Protein AF-A0A645IH97-F1 (afdb_monomer_lite)

Sequence (125 aa):
MVSRFFRDHRNLGPRERATLAETTYAVLRKKLLFEQLARSGSGARERRLAILGFHGARDFVKSTLSDQEKQWLDACDSVKPEELMAHHRHNLPEWLVAPLKAQLDEPGFWALADSMAQPAREGRM

Radius of gyration: 16.55 Å; chains: 1; bounding box: 36×38×41 Å

Structure (mmCIF, N/CA/C/O backbone):
data_AF-A0A645IH97-F1
#
_entry.id   AF-A0A645IH97-F1
#
loop_
_atom_site.group_PDB
_atom_site.id
_atom_site.type_symbol
_atom_site.label_atom_id
_atom_site.label_alt_id
_atom_site.label_comp_id
_atom_site.label_asym_id
_atom_site.label_entity_id
_atom_site.label_seq_id
_atom_site.pdbx_PDB_ins_code
_atom_site.Cartn_x
_atom_site.Cartn_y
_atom_site.Cartn_z
_atom_site.occupancy
_atom_site.B_iso_or_equiv
_atom_site.auth_seq_id
_atom_site.auth_comp_id
_atom_site.auth_asym_id
_atom_site.auth_atom_id
_atom_site.pdbx_PDB_model_num
ATOM 1 N N . MET A 1 1 ? -8.520 -14.404 -9.418 1.00 62.41 1 MET A N 1
ATOM 2 C CA . MET A 1 1 ? -7.960 -13.428 -10.384 1.00 62.41 1 MET A CA 1
ATOM 3 C C . MET A 1 1 ? -6.479 -13.683 -10.651 1.00 62.41 1 MET A C 1
ATOM 5 O O . MET A 1 1 ? -6.167 -14.037 -11.778 1.00 62.41 1 MET A O 1
ATOM 9 N N . VAL A 1 2 ? -5.595 -13.656 -9.645 1.00 73.50 2 VAL A N 1
ATOM 10 C CA . VAL A 1 2 ? -4.150 -13.941 -9.821 1.00 73.50 2 VAL A CA 1
ATOM 11 C C . VAL A 1 2 ? -3.866 -15.384 -10.282 1.00 73.50 2 VAL A C 1
ATOM 13 O O . VAL A 1 2 ? -3.132 -15.599 -11.241 1.00 73.50 2 VAL A O 1
ATOM 16 N N . SER A 1 3 ? -4.540 -16.389 -9.708 1.00 76.19 3 SER A N 1
ATOM 17 C CA . SER A 1 3 ? -4.356 -17.797 -10.114 1.00 76.19 3 SER A CA 1
ATOM 18 C C . SER A 1 3 ? -4.820 -18.094 -11.545 1.00 76.19 3 SER A C 1
ATOM 20 O O . SER A 1 3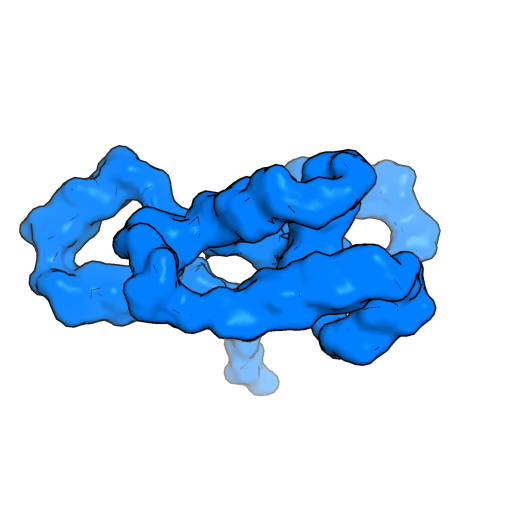 ? -4.348 -19.043 -12.162 1.00 76.19 3 SER A O 1
ATOM 22 N N . ARG A 1 4 ? -5.757 -17.304 -12.096 1.00 80.44 4 ARG A N 1
ATOM 23 C CA . ARG A 1 4 ? -6.139 -17.418 -13.515 1.00 80.44 4 ARG A CA 1
ATOM 24 C C . ARG A 1 4 ? -5.049 -16.816 -14.397 1.00 80.44 4 ARG A C 1
ATOM 26 O O . ARG A 1 4 ? -4.553 -17.518 -15.264 1.00 80.44 4 ARG A O 1
ATOM 33 N N . PHE A 1 5 ? -4.594 -15.605 -14.071 1.00 82.00 5 PHE A N 1
ATOM 34 C CA . PHE A 1 5 ? -3.500 -14.936 -14.775 1.00 82.00 5 PHE A CA 1
ATOM 35 C C . PHE A 1 5 ? -2.241 -15.815 -14.886 1.00 82.00 5 PHE A C 1
ATOM 37 O O . PHE A 1 5 ? -1.678 -15.951 -15.967 1.00 82.00 5 PHE A O 1
ATOM 44 N N . PHE A 1 6 ? -1.840 -16.499 -13.810 1.00 83.50 6 PHE A N 1
ATOM 45 C CA . PHE A 1 6 ? -0.688 -17.410 -13.840 1.00 83.50 6 PHE A CA 1
ATOM 46 C C . PHE A 1 6 ? -0.884 -18.677 -14.673 1.00 83.50 6 PHE A C 1
ATOM 48 O O . PHE A 1 6 ? 0.100 -19.209 -15.190 1.00 83.50 6 PHE A O 1
ATOM 55 N N . ARG A 1 7 ? -2.118 -19.178 -14.801 1.00 79.75 7 ARG A N 1
ATOM 56 C CA . ARG A 1 7 ? -2.411 -20.310 -15.695 1.00 79.75 7 ARG A CA 1
ATOM 57 C C . ARG A 1 7 ? -2.261 -19.909 -17.160 1.00 79.75 7 ARG A C 1
ATOM 59 O O . ARG A 1 7 ? -1.773 -20.720 -17.946 1.00 79.75 7 ARG A O 1
ATOM 66 N N . ASP A 1 8 ? -2.612 -18.665 -17.473 1.00 86.12 8 ASP A N 1
ATOM 67 C CA . ASP A 1 8 ? -2.509 -18.092 -18.815 1.00 86.12 8 ASP A CA 1
ATOM 68 C C . ASP A 1 8 ? -1.048 -17.710 -19.164 1.00 86.12 8 ASP A C 1
ATOM 70 O O . ASP A 1 8 ? -0.662 -17.753 -20.327 1.00 86.12 8 ASP A O 1
ATOM 74 N N . HIS A 1 9 ? -0.198 -17.434 -18.161 1.00 81.38 9 HIS A N 1
ATOM 75 C CA . HIS A 1 9 ? 1.215 -17.044 -18.322 1.00 81.38 9 HIS A CA 1
ATOM 76 C C . HIS A 1 9 ? 2.171 -18.115 -17.768 1.00 81.38 9 HIS A C 1
ATOM 78 O O . HIS A 1 9 ? 2.734 -18.002 -16.672 1.00 81.38 9 HIS A O 1
ATOM 84 N N . ARG A 1 10 ? 2.339 -19.214 -18.517 1.00 81.62 10 ARG A N 1
ATOM 85 C CA . ARG A 1 10 ? 3.141 -20.377 -18.080 1.00 81.62 10 ARG A CA 1
ATOM 86 C C . ARG A 1 10 ? 4.652 -20.131 -18.045 1.00 81.62 10 ARG A C 1
ATOM 88 O O . ARG A 1 10 ? 5.339 -20.855 -17.336 1.00 81.62 10 ARG A O 1
ATOM 95 N N . ASN A 1 11 ? 5.142 -19.118 -18.751 1.00 86.56 11 ASN A N 1
ATOM 96 C CA . ASN A 1 11 ? 6.553 -18.732 -18.828 1.00 86.56 11 ASN A CA 1
ATOM 97 C C . ASN A 1 11 ? 7.113 -18.080 -17.550 1.00 86.56 11 ASN A C 1
ATOM 99 O O . ASN A 1 11 ? 8.327 -17.975 -17.431 1.00 86.56 11 ASN A O 1
ATOM 103 N N . LEU A 1 12 ? 6.267 -17.671 -16.598 1.00 80.69 12 LEU A N 1
ATOM 104 C CA . LEU A 1 12 ? 6.729 -17.064 -15.346 1.00 80.69 12 LEU A CA 1
ATOM 105 C C . LEU A 1 12 ? 7.388 -18.102 -14.426 1.00 80.69 12 LEU A C 1
ATOM 107 O O . LEU A 1 12 ? 6.799 -19.138 -14.098 1.00 80.69 12 LEU A O 1
ATOM 111 N N . GLY A 1 13 ? 8.592 -17.818 -13.949 1.00 86.38 13 GLY A N 1
ATOM 112 C CA . GLY A 1 13 ? 9.266 -18.625 -12.941 1.00 86.38 13 GLY A CA 1
ATOM 113 C C . GLY A 1 13 ? 8.573 -18.544 -11.569 1.00 86.38 13 GLY A C 1
ATOM 114 O O . GLY A 1 13 ? 7.809 -17.611 -11.305 1.00 86.38 13 GLY A O 1
ATOM 115 N N . PRO A 1 14 ? 8.845 -19.485 -10.644 1.00 86.31 14 PRO A N 1
ATOM 116 C CA . PRO A 1 14 ? 8.266 -19.472 -9.295 1.00 86.31 14 PRO A CA 1
ATOM 117 C C . PRO A 1 14 ? 8.481 -18.152 -8.537 1.00 86.31 14 PRO A C 1
ATOM 119 O O . PRO A 1 14 ? 7.565 -17.662 -7.882 1.00 86.31 14 PRO A O 1
ATOM 122 N N . ARG A 1 15 ? 9.665 -17.538 -8.681 1.00 84.69 15 ARG A N 1
ATOM 123 C CA . ARG A 1 15 ? 10.003 -16.254 -8.044 1.00 84.69 15 ARG A CA 1
ATOM 124 C C . ARG A 1 15 ? 9.149 -15.098 -8.565 1.00 84.69 15 ARG A C 1
ATOM 126 O O . ARG A 1 15 ? 8.607 -14.340 -7.773 1.00 84.69 15 ARG A O 1
ATOM 133 N N . GLU A 1 16 ? 8.978 -14.995 -9.881 1.00 85.44 16 GLU A N 1
ATOM 134 C CA . GLU A 1 16 ? 8.175 -13.931 -10.500 1.00 85.44 16 GLU A CA 1
ATOM 135 C C . GLU A 1 16 ? 6.701 -14.045 -10.104 1.00 85.44 16 GLU A C 1
ATOM 137 O O . GLU A 1 16 ? 6.047 -13.042 -9.820 1.00 85.44 16 GLU A O 1
ATOM 142 N N . ARG A 1 17 ? 6.182 -15.278 -10.022 1.00 87.56 17 ARG A N 1
ATOM 143 C CA . ARG A 1 17 ? 4.818 -15.526 -9.539 1.00 87.56 17 ARG A CA 1
ATOM 144 C C . ARG A 1 17 ? 4.652 -15.095 -8.085 1.00 87.56 17 ARG A C 1
ATOM 146 O O . ARG A 1 17 ? 3.650 -14.457 -7.772 1.00 87.56 17 ARG A O 1
ATOM 153 N N . ALA A 1 18 ? 5.620 -15.398 -7.219 1.00 87.88 18 ALA A N 1
ATOM 154 C CA . ALA A 1 18 ? 5.594 -14.954 -5.827 1.00 87.88 18 ALA A CA 1
ATOM 155 C C . ALA A 1 18 ? 5.591 -13.419 -5.737 1.00 87.88 18 ALA A C 1
ATOM 157 O O . ALA A 1 18 ? 4.676 -12.846 -5.151 1.00 87.88 18 ALA A O 1
ATOM 158 N N . THR A 1 19 ? 6.525 -12.741 -6.414 1.00 88.81 19 THR A N 1
ATOM 159 C CA . THR A 1 19 ? 6.585 -11.270 -6.440 1.00 88.81 19 THR A CA 1
ATOM 160 C C . THR A 1 19 ? 5.290 -10.648 -6.956 1.00 88.81 19 THR A C 1
ATOM 162 O O . THR A 1 19 ? 4.796 -9.692 -6.357 1.00 88.81 19 THR A O 1
ATOM 165 N N . LEU A 1 20 ? 4.697 -11.176 -8.033 1.00 89.25 20 LEU A N 1
ATOM 166 C CA . LEU A 1 20 ? 3.451 -10.627 -8.572 1.00 89.25 20 LEU A CA 1
ATOM 167 C C . LEU A 1 20 ? 2.268 -10.843 -7.619 1.00 89.25 20 LEU A C 1
ATOM 169 O O . LEU A 1 20 ? 1.459 -9.930 -7.427 1.00 89.25 20 LEU A O 1
ATOM 173 N N . ALA A 1 21 ? 2.157 -12.034 -7.026 1.00 90.06 21 ALA A N 1
ATOM 174 C CA . ALA A 1 21 ? 1.100 -12.343 -6.070 1.00 90.06 21 ALA A CA 1
ATOM 175 C C . ALA A 1 21 ? 1.196 -11.432 -4.843 1.00 90.06 21 ALA A C 1
ATOM 177 O O . ALA A 1 21 ? 0.217 -10.769 -4.502 1.00 90.06 21 ALA A O 1
ATOM 178 N N . GLU A 1 22 ? 2.382 -11.328 -4.249 1.00 91.50 22 GLU A N 1
ATOM 179 C CA . GLU A 1 22 ? 2.616 -10.489 -3.078 1.00 91.50 22 GLU A CA 1
ATOM 180 C C . GLU A 1 22 ? 2.418 -9.004 -3.377 1.00 91.50 22 GLU A C 1
ATOM 182 O O . GLU A 1 22 ? 1.773 -8.306 -2.598 1.00 91.50 22 GLU A O 1
ATOM 187 N N . THR A 1 23 ? 2.867 -8.527 -4.542 1.00 93.00 23 THR A N 1
ATOM 188 C CA . THR A 1 23 ? 2.607 -7.149 -4.989 1.00 93.00 23 THR A CA 1
ATOM 189 C C . THR A 1 23 ? 1.106 -6.886 -5.084 1.00 93.00 23 THR A C 1
ATOM 191 O O . THR A 1 23 ? 0.599 -5.880 -4.589 1.00 93.00 23 THR A O 1
ATOM 194 N N . THR A 1 24 ? 0.360 -7.824 -5.674 1.00 92.56 24 THR A N 1
ATOM 195 C CA . THR A 1 24 ? -1.094 -7.697 -5.818 1.00 92.56 24 THR A CA 1
ATOM 196 C C . THR A 1 24 ? -1.782 -7.677 -4.454 1.00 92.56 24 THR A C 1
ATOM 198 O O . THR A 1 24 ? -2.628 -6.819 -4.200 1.00 92.56 24 THR A O 1
ATOM 201 N N . TYR A 1 25 ? -1.410 -8.584 -3.550 1.00 91.94 25 TYR A N 1
ATOM 202 C CA . TYR A 1 25 ? -1.978 -8.614 -2.205 1.00 91.94 25 TYR A CA 1
ATOM 203 C C . TYR A 1 25 ? -1.593 -7.386 -1.380 1.00 91.94 25 TYR A C 1
ATOM 205 O O . TYR A 1 25 ? -2.432 -6.893 -0.629 1.00 91.94 25 TYR A O 1
ATOM 213 N N . ALA A 1 26 ? -0.386 -6.841 -1.547 1.00 93.44 26 ALA A N 1
ATOM 214 C CA . ALA A 1 26 ? 0.009 -5.584 -0.922 1.00 93.44 26 ALA A CA 1
ATOM 215 C C . ALA A 1 26 ? -0.896 -4.427 -1.372 1.00 93.44 26 ALA A C 1
ATOM 217 O O . ALA A 1 26 ? -1.382 -3.675 -0.52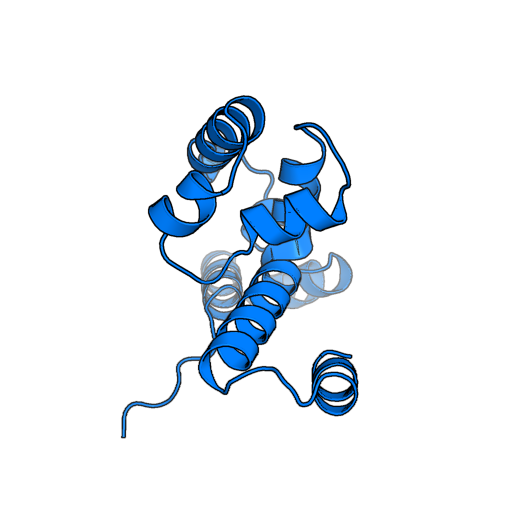5 1.00 93.44 26 ALA A O 1
ATOM 218 N N . VAL A 1 27 ? -1.196 -4.334 -2.675 1.00 94.25 27 VAL A N 1
ATOM 219 C CA . VAL A 1 27 ? -2.123 -3.323 -3.207 1.00 94.25 27 VAL A CA 1
ATOM 220 C C . VAL A 1 27 ? -3.526 -3.481 -2.633 1.00 94.25 27 VAL A C 1
ATOM 222 O O . VAL A 1 27 ? -4.137 -2.493 -2.236 1.00 94.25 27 VAL A O 1
ATOM 225 N N . LEU A 1 28 ? -4.037 -4.709 -2.554 1.00 92.31 28 LEU A N 1
ATOM 226 C CA . LEU A 1 28 ? -5.375 -4.960 -2.016 1.00 92.31 28 LEU A CA 1
ATOM 227 C C . LEU A 1 28 ? -5.463 -4.655 -0.516 1.00 92.31 28 LEU A C 1
ATOM 229 O O . LEU A 1 28 ? -6.432 -4.043 -0.072 1.00 92.31 28 LEU A O 1
ATOM 233 N N . ARG A 1 29 ? -4.444 -5.039 0.257 1.00 91.44 29 ARG A N 1
ATOM 234 C CA . ARG A 1 29 ? -4.398 -4.852 1.713 1.00 91.44 29 ARG A CA 1
ATOM 235 C C . ARG A 1 29 ? -4.289 -3.382 2.115 1.00 91.44 29 ARG A C 1
ATOM 237 O O . ARG A 1 29 ? -4.827 -2.989 3.141 1.00 91.44 29 ARG A O 1
ATOM 244 N N . LYS A 1 30 ? -3.618 -2.566 1.298 1.00 94.00 30 LYS A N 1
ATOM 245 C CA . LYS A 1 30 ? -3.433 -1.123 1.522 1.00 94.00 30 LYS A CA 1
ATOM 246 C C . LYS A 1 30 ? -4.203 -0.276 0.508 1.00 94.00 30 LYS A C 1
ATOM 248 O O . LYS A 1 30 ? -3.768 0.820 0.159 1.00 94.00 30 LYS A O 1
ATOM 253 N N . LYS A 1 31 ? -5.334 -0.787 0.003 1.00 93.88 31 LYS A N 1
ATOM 254 C CA . LYS A 1 31 ? -6.061 -0.186 -1.125 1.00 93.88 31 LYS A CA 1
ATOM 255 C C . LYS A 1 31 ? -6.390 1.285 -0.892 1.00 93.88 31 LYS A C 1
ATOM 257 O O . LYS A 1 31 ? -6.114 2.093 -1.770 1.00 93.88 31 LYS A O 1
ATOM 262 N N . LEU A 1 32 ? -6.959 1.636 0.264 1.00 94.62 32 LEU A N 1
ATOM 263 C CA . LEU A 1 32 ? -7.372 3.016 0.545 1.00 94.62 32 LEU A CA 1
ATOM 264 C C . LEU A 1 32 ? -6.166 3.961 0.557 1.00 94.62 32 LEU A C 1
ATOM 266 O O . LEU A 1 32 ? -6.190 5.001 -0.098 1.00 94.62 32 LEU A O 1
ATOM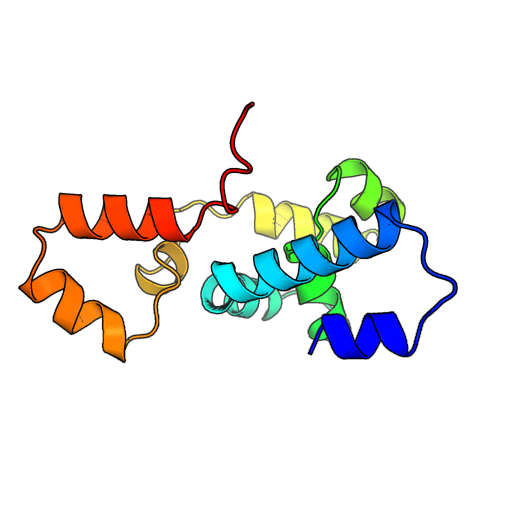 270 N N . LEU A 1 33 ? -5.092 3.570 1.244 1.00 95.50 33 LEU A N 1
ATOM 271 C CA . LEU A 1 33 ? -3.847 4.331 1.282 1.00 95.50 33 LEU A CA 1
ATOM 272 C C . LEU A 1 33 ? -3.229 4.492 -0.110 1.00 95.50 33 LEU A C 1
ATOM 274 O O . LEU A 1 33 ? -2.914 5.602 -0.528 1.00 95.50 33 LEU A O 1
ATOM 278 N N . PHE A 1 34 ? -3.060 3.397 -0.849 1.00 96.62 34 PHE A N 1
ATOM 279 C CA . PHE A 1 34 ? -2.404 3.439 -2.154 1.00 96.62 34 PHE A CA 1
ATOM 280 C C . PHE A 1 34 ? -3.236 4.169 -3.200 1.00 96.62 34 PHE A C 1
ATOM 282 O O . PHE A 1 34 ? -2.669 4.854 -4.044 1.00 96.62 34 PHE A O 1
ATOM 289 N N . GLU A 1 35 ? -4.565 4.081 -3.142 1.00 95.62 35 GLU A N 1
ATOM 290 C CA . GLU A 1 35 ? -5.433 4.891 -3.994 1.00 95.62 35 GLU A CA 1
ATOM 291 C C . GLU A 1 35 ? -5.254 6.380 -3.720 1.00 95.62 35 GLU A C 1
ATOM 293 O O . GLU A 1 35 ? -5.201 7.150 -4.676 1.00 95.62 35 GLU A O 1
ATOM 298 N N . GLN A 1 36 ? -5.116 6.779 -2.452 1.00 95.50 36 GLN A N 1
ATOM 299 C CA . GLN A 1 36 ? -4.861 8.166 -2.081 1.00 95.50 36 GLN A CA 1
ATOM 300 C C . GLN A 1 36 ? -3.497 8.654 -2.579 1.00 95.50 36 GLN A C 1
ATOM 302 O O . GLN A 1 36 ? -3.423 9.705 -3.215 1.00 95.50 36 GLN A O 1
ATOM 307 N N . LEU A 1 37 ? -2.431 7.880 -2.359 1.00 96.38 37 LEU A N 1
ATOM 308 C CA . LEU A 1 37 ? -1.083 8.220 -2.828 1.00 96.38 37 LEU A CA 1
ATOM 309 C C . LEU A 1 37 ? -1.002 8.254 -4.364 1.00 96.38 37 LEU A C 1
ATOM 311 O O . LEU A 1 37 ? -0.383 9.144 -4.939 1.00 96.38 37 LEU A O 1
ATOM 315 N N . ALA A 1 38 ? -1.693 7.340 -5.051 1.00 96.81 38 ALA A N 1
ATOM 316 C CA . ALA A 1 38 ? -1.739 7.278 -6.512 1.00 96.81 38 ALA A CA 1
ATOM 317 C C . ALA A 1 38 ? -2.632 8.352 -7.166 1.00 96.81 38 ALA A C 1
ATOM 319 O O . ALA A 1 38 ? -2.723 8.380 -8.402 1.00 96.81 38 ALA A O 1
ATOM 320 N N . ARG A 1 39 ? -3.296 9.226 -6.390 1.00 95.00 39 ARG A N 1
ATOM 321 C CA . ARG A 1 39 ? -3.952 10.428 -6.940 1.00 95.00 39 ARG A CA 1
ATOM 322 C C . ARG A 1 39 ? -2.933 11.437 -7.460 1.00 95.00 39 ARG A C 1
ATOM 324 O O . ARG A 1 39 ? -3.251 12.174 -8.388 1.00 95.00 39 ARG A O 1
ATOM 331 N N . SER A 1 40 ? -1.740 11.465 -6.869 1.00 93.69 40 SER A N 1
ATOM 332 C CA . SER A 1 40 ? -0.603 12.233 -7.371 1.00 93.69 40 SER A CA 1
ATOM 333 C C . SER A 1 40 ? 0.268 11.375 -8.296 1.00 93.69 40 SER A C 1
ATOM 335 O O . SER A 1 40 ? 0.006 10.187 -8.509 1.00 93.69 40 SER A O 1
ATOM 337 N N . GLY A 1 41 ? 1.306 11.988 -8.861 1.00 92.31 41 GLY A N 1
ATOM 338 C CA . GLY A 1 41 ? 2.191 11.341 -9.824 1.00 92.31 41 GLY A CA 1
ATOM 339 C C . GLY A 1 41 ? 1.602 11.286 -11.236 1.00 92.31 41 GLY A C 1
ATOM 340 O O . GLY A 1 41 ? 0.451 11.645 -11.483 1.00 92.31 41 GLY A O 1
ATOM 341 N N . SER A 1 42 ? 2.420 10.850 -12.188 1.00 89.81 42 SER A N 1
ATOM 342 C CA . SER A 1 42 ? 2.084 10.795 -13.614 1.00 89.81 42 SER A CA 1
ATOM 343 C C . SER A 1 42 ? 1.855 9.352 -14.091 1.00 89.81 42 SER A C 1
ATOM 345 O O . SER A 1 42 ? 2.063 8.387 -13.350 1.00 89.81 42 SER A O 1
ATOM 347 N N . GLY A 1 43 ? 1.345 9.190 -15.316 1.00 92.12 43 GLY A N 1
ATOM 348 C CA . GLY A 1 43 ? 1.141 7.884 -15.956 1.00 92.12 43 GLY A CA 1
ATOM 349 C C . GLY A 1 43 ? -0.182 7.181 -15.623 1.00 92.12 43 GLY A C 1
ATOM 350 O O . GLY A 1 43 ? -1.131 7.787 -15.119 1.00 92.12 43 GLY A O 1
ATOM 351 N N . ALA A 1 44 ? -0.255 5.885 -15.932 1.00 96.00 44 ALA A N 1
ATOM 352 C CA . ALA A 1 44 ? -1.427 5.057 -15.652 1.00 96.00 44 ALA A CA 1
ATOM 353 C C . ALA A 1 44 ? -1.557 4.755 -14.150 1.00 96.00 44 ALA A C 1
ATOM 355 O O . ALA A 1 44 ? -0.565 4.512 -13.457 1.00 96.00 44 ALA A O 1
ATOM 356 N N . ARG A 1 45 ? -2.794 4.723 -13.648 1.00 95.44 45 ARG A N 1
ATOM 357 C CA . ARG A 1 45 ? -3.087 4.462 -12.232 1.00 95.44 45 ARG A CA 1
ATOM 358 C C . ARG A 1 45 ? -2.571 3.093 -11.791 1.00 95.44 45 ARG A C 1
ATOM 360 O O . ARG A 1 45 ? -2.003 2.965 -10.712 1.00 95.44 45 ARG A O 1
ATOM 367 N N . GLU A 1 46 ? -2.734 2.084 -12.633 1.00 94.75 46 GLU A N 1
ATOM 368 C CA . GLU A 1 46 ? -2.332 0.699 -12.388 1.00 94.75 46 GLU A CA 1
ATOM 369 C C . GLU A 1 46 ? -0.817 0.599 -12.202 1.00 94.75 46 GLU A C 1
ATOM 371 O O . GLU A 1 46 ? -0.349 -0.115 -11.318 1.00 94.75 46 GLU A O 1
ATOM 376 N N . ARG A 1 47 ? -0.050 1.377 -12.978 1.00 95.62 47 ARG A N 1
ATOM 377 C CA . ARG A 1 47 ? 1.406 1.462 -12.840 1.00 95.62 47 ARG A CA 1
ATOM 378 C C . ARG A 1 47 ? 1.796 2.072 -11.498 1.00 95.62 47 ARG A C 1
ATOM 380 O O . ARG A 1 47 ? 2.634 1.505 -10.807 1.00 95.62 47 ARG A O 1
ATOM 387 N N . ARG A 1 48 ? 1.157 3.171 -11.088 1.00 97.50 48 ARG A N 1
ATOM 388 C CA . ARG A 1 48 ? 1.407 3.783 -9.772 1.00 97.50 48 ARG A CA 1
ATOM 389 C C . ARG A 1 48 ? 1.094 2.825 -8.625 1.00 97.50 48 ARG A C 1
ATOM 391 O O . ARG A 1 48 ? 1.904 2.682 -7.715 1.00 97.50 48 ARG A O 1
ATOM 398 N N . LEU A 1 49 ? -0.028 2.109 -8.696 1.00 97.31 49 LEU A N 1
ATOM 399 C CA . LEU A 1 49 ? -0.373 1.085 -7.706 1.00 97.31 49 LEU A CA 1
ATOM 400 C C . LEU A 1 49 ? 0.654 -0.057 -7.680 1.00 97.31 49 LEU A C 1
ATOM 402 O O . LEU A 1 49 ? 1.052 -0.484 -6.599 1.00 97.31 49 LEU A O 1
ATOM 406 N N . ALA A 1 50 ? 1.123 -0.513 -8.845 1.00 95.69 50 ALA A N 1
ATOM 407 C CA . ALA A 1 50 ? 2.155 -1.544 -8.934 1.00 95.69 50 ALA A CA 1
ATOM 408 C C . ALA A 1 50 ? 3.493 -1.087 -8.331 1.00 95.69 50 ALA A C 1
ATOM 410 O O . ALA A 1 50 ? 4.138 -1.870 -7.644 1.00 95.69 50 ALA A O 1
ATOM 411 N N . ILE A 1 51 ? 3.885 0.176 -8.535 1.00 96.62 51 ILE A N 1
ATOM 412 C CA . ILE A 1 51 ? 5.096 0.760 -7.941 1.00 96.62 51 ILE A CA 1
ATOM 413 C C . ILE A 1 51 ? 4.964 0.852 -6.413 1.00 96.62 51 ILE A C 1
ATOM 415 O O . ILE A 1 51 ? 5.875 0.449 -5.689 1.00 96.62 51 ILE A O 1
ATOM 419 N N . LEU A 1 52 ? 3.826 1.344 -5.912 1.00 96.81 52 LEU A N 1
ATOM 420 C CA . LEU A 1 52 ? 3.571 1.482 -4.473 1.00 96.81 52 LEU A CA 1
ATOM 421 C C . LEU A 1 52 ? 3.550 0.129 -3.757 1.00 96.81 52 LEU A C 1
ATOM 423 O O . LEU A 1 52 ? 4.119 -0.002 -2.675 1.00 96.81 52 LEU A O 1
ATOM 427 N N . GLY A 1 53 ? 2.907 -0.871 -4.361 1.00 95.31 53 GLY A N 1
ATOM 428 C CA . GLY A 1 53 ? 2.754 -2.202 -3.780 1.00 95.31 53 GLY A CA 1
ATOM 429 C C . GLY A 1 53 ? 3.879 -3.183 -4.085 1.00 95.31 53 GLY A C 1
ATOM 430 O O . GLY A 1 53 ? 3.773 -4.325 -3.648 1.00 95.31 53 GLY A O 1
ATOM 431 N N . PHE A 1 54 ? 4.910 -2.792 -4.842 1.00 95.62 54 PHE A N 1
ATOM 432 C CA . PHE A 1 54 ? 5.928 -3.719 -5.336 1.00 95.62 54 PHE A CA 1
ATOM 433 C C . PHE A 1 54 ? 6.585 -4.522 -4.205 1.00 95.62 54 PHE A C 1
ATOM 435 O O . PHE A 1 54 ? 7.210 -3.964 -3.303 1.00 95.62 54 PHE A O 1
ATOM 442 N N . HIS A 1 55 ? 6.469 -5.848 -4.281 1.00 91.31 55 HIS A N 1
ATOM 443 C CA . HIS A 1 55 ? 7.048 -6.771 -3.312 1.00 91.31 55 HIS A CA 1
ATOM 444 C C . HIS A 1 55 ? 8.484 -7.149 -3.700 1.00 91.31 55 HIS A C 1
ATOM 446 O O . HIS A 1 55 ? 8.753 -8.206 -4.274 1.00 91.31 55 HIS A O 1
ATOM 452 N N . GLY A 1 56 ? 9.414 -6.251 -3.390 1.00 88.81 56 GLY A N 1
ATOM 453 C CA . GLY A 1 56 ? 10.845 -6.445 -3.588 1.00 88.81 56 GLY A CA 1
ATOM 454 C C . GLY A 1 56 ? 11.650 -5.286 -3.009 1.00 88.81 56 GLY A C 1
ATOM 455 O O . GLY A 1 56 ? 11.095 -4.372 -2.399 1.00 88.81 56 GLY A O 1
ATOM 456 N N . ALA A 1 57 ? 12.970 -5.319 -3.194 1.00 90.62 57 ALA A N 1
ATOM 457 C CA . ALA A 1 57 ? 13.840 -4.251 -2.710 1.00 90.62 57 ALA A CA 1
ATOM 458 C C . ALA A 1 57 ? 13.454 -2.898 -3.333 1.00 90.62 57 ALA A C 1
ATOM 460 O O . ALA A 1 57 ? 13.234 -2.797 -4.544 1.00 90.62 57 ALA A O 1
ATOM 461 N N . ARG A 1 58 ? 13.407 -1.844 -2.508 1.00 91.12 58 ARG A N 1
ATOM 462 C CA . ARG A 1 58 ? 13.035 -0.493 -2.958 1.00 91.12 58 ARG A CA 1
ATOM 463 C C . ARG A 1 58 ? 13.994 0.033 -4.030 1.00 91.12 58 ARG A C 1
ATOM 465 O O . ARG A 1 58 ? 13.552 0.624 -5.011 1.00 91.12 58 ARG A O 1
ATOM 472 N N . ASP A 1 59 ? 15.282 -0.263 -3.898 1.00 93.12 59 ASP A N 1
ATOM 473 C CA . ASP A 1 59 ? 16.300 0.134 -4.877 1.00 93.12 59 ASP A CA 1
ATOM 474 C C . ASP A 1 59 ? 16.121 -0.574 -6.222 1.00 93.12 59 ASP A C 1
ATOM 476 O O . ASP A 1 59 ? 16.322 0.027 -7.279 1.00 93.12 59 ASP A O 1
ATOM 480 N N . PHE A 1 60 ? 15.663 -1.831 -6.198 1.00 93.00 60 PHE A N 1
ATOM 481 C CA . PHE A 1 60 ? 15.378 -2.581 -7.417 1.00 93.00 60 PHE A CA 1
ATOM 482 C C . PHE A 1 60 ? 14.266 -1.911 -8.221 1.00 93.00 60 PHE A C 1
ATOM 484 O O . PHE A 1 60 ? 14.470 -1.630 -9.401 1.00 93.00 60 PHE A O 1
ATOM 491 N N . VAL A 1 61 ? 13.125 -1.587 -7.596 1.00 93.38 61 VAL A N 1
ATOM 492 C CA . VAL A 1 61 ? 12.051 -0.896 -8.325 1.00 93.38 61 VAL A CA 1
ATOM 493 C C . VAL A 1 61 ? 12.544 0.455 -8.836 1.00 93.38 61 VAL A C 1
ATOM 495 O O . VAL A 1 61 ? 12.411 0.709 -10.031 1.00 93.38 61 VAL A O 1
ATOM 498 N N . LYS A 1 62 ? 13.227 1.256 -8.002 1.00 95.19 62 LYS A N 1
ATOM 499 C CA . LYS A 1 62 ? 13.766 2.573 -8.383 1.00 95.19 62 LYS A CA 1
ATOM 500 C C . LYS A 1 62 ? 14.699 2.521 -9.593 1.00 95.19 62 LYS A C 1
ATOM 502 O O . LYS A 1 62 ? 14.643 3.432 -10.413 1.00 95.19 62 LYS A O 1
ATOM 507 N N . SER A 1 63 ? 15.502 1.466 -9.750 1.00 95.75 63 SER A N 1
ATOM 508 C CA . SER A 1 63 ? 16.390 1.297 -10.914 1.00 95.75 63 SER A CA 1
ATOM 509 C C . SER A 1 63 ? 15.651 1.237 -12.261 1.00 95.75 63 SER A C 1
ATOM 511 O O . SER A 1 63 ? 16.233 1.550 -13.295 1.00 95.75 63 SER A O 1
ATOM 513 N N . THR A 1 64 ? 14.359 0.892 -12.245 1.00 93.81 64 THR A N 1
ATOM 514 C CA . THR A 1 64 ? 13.499 0.771 -13.437 1.00 93.81 64 THR A CA 1
ATOM 515 C C . THR A 1 64 ? 12.569 1.972 -13.646 1.00 93.81 64 THR A C 1
ATOM 517 O O . THR A 1 64 ? 11.806 2.009 -14.614 1.00 93.81 64 THR A O 1
ATOM 520 N N . LEU A 1 65 ? 12.596 2.941 -12.725 1.00 96.25 65 LEU A N 1
ATOM 521 C CA . LEU A 1 65 ? 11.732 4.117 -12.746 1.00 96.25 65 LEU A CA 1
ATOM 522 C C . LEU A 1 65 ? 12.399 5.290 -13.461 1.00 96.25 65 LEU A C 1
ATOM 524 O O . LEU A 1 65 ? 13.616 5.480 -13.400 1.00 96.25 65 LEU A O 1
ATOM 528 N N . SER A 1 66 ? 11.570 6.131 -14.072 1.00 96.56 66 SER A N 1
ATOM 529 C CA . SER A 1 66 ? 11.980 7.479 -14.468 1.00 96.56 66 SER A CA 1
ATOM 530 C C . SER A 1 66 ? 12.292 8.343 -13.239 1.00 96.56 66 SER A C 1
ATOM 532 O O . SER A 1 66 ? 11.831 8.064 -12.131 1.00 96.56 66 SER A O 1
ATOM 534 N N . ASP A 1 67 ? 13.039 9.432 -13.418 1.00 96.62 67 ASP A N 1
ATOM 535 C CA . ASP A 1 67 ? 13.392 10.313 -12.296 1.00 96.62 67 ASP A CA 1
ATOM 536 C C . ASP A 1 67 ? 12.167 10.978 -11.658 1.00 96.62 67 ASP A C 1
ATOM 538 O O . ASP A 1 67 ? 12.110 11.126 -10.438 1.00 96.62 67 ASP A O 1
ATOM 542 N N . GLN A 1 68 ? 11.145 11.287 -12.461 1.00 96.38 68 GLN A N 1
ATOM 543 C CA . GLN A 1 68 ? 9.865 11.790 -11.962 1.00 96.38 68 GLN A CA 1
ATOM 544 C C . GLN A 1 68 ? 9.164 10.766 -11.056 1.00 96.38 68 GLN A C 1
ATOM 546 O O . GLN A 1 68 ? 8.646 11.123 -9.999 1.00 96.38 68 GLN A O 1
ATOM 551 N N . GLU A 1 69 ? 9.157 9.490 -11.442 1.00 97.31 69 GLU A N 1
ATOM 552 C CA . GLU A 1 69 ? 8.554 8.423 -10.638 1.00 97.31 69 GLU A CA 1
ATOM 553 C C . GLU A 1 69 ? 9.344 8.145 -9.359 1.00 97.31 69 GLU A C 1
ATOM 555 O O . GLU A 1 69 ? 8.728 7.883 -8.329 1.00 97.31 69 GLU A O 1
ATOM 560 N N . LYS A 1 70 ? 10.682 8.235 -9.392 1.00 97.44 70 LYS A N 1
ATOM 561 C CA . LYS A 1 70 ? 11.520 8.110 -8.186 1.00 97.44 70 LYS A CA 1
ATOM 562 C C . LYS A 1 70 ? 11.192 9.208 -7.178 1.00 97.44 70 LYS A C 1
ATOM 564 O O . LYS A 1 70 ? 10.898 8.895 -6.032 1.00 97.44 70 LYS A O 1
ATOM 569 N N . GLN A 1 71 ? 11.170 10.466 -7.624 1.00 97.25 71 GLN A N 1
ATOM 570 C CA . GLN A 1 71 ? 10.840 11.614 -6.770 1.00 97.25 71 GLN A CA 1
ATOM 571 C C . GLN A 1 71 ? 9.434 11.493 -6.177 1.00 97.25 71 GLN A C 1
ATOM 573 O O . GLN A 1 71 ? 9.226 11.755 -4.995 1.00 97.25 71 GLN A O 1
ATOM 578 N N . TRP A 1 72 ? 8.463 11.059 -6.984 1.00 97.81 72 TRP A N 1
ATOM 579 C CA . TRP A 1 72 ? 7.108 10.799 -6.507 1.00 97.81 72 TRP A CA 1
ATOM 580 C C . TRP A 1 72 ? 7.059 9.664 -5.476 1.00 97.81 72 TRP A C 1
ATOM 582 O O . TRP A 1 72 ? 6.365 9.788 -4.466 1.00 97.81 72 TRP A O 1
ATOM 592 N N . LEU A 1 73 ? 7.800 8.576 -5.700 1.00 97.50 73 LEU A N 1
ATOM 593 C CA . LEU A 1 73 ? 7.864 7.455 -4.766 1.00 97.50 73 LEU A CA 1
ATOM 594 C C . LEU A 1 73 ? 8.504 7.862 -3.435 1.00 97.50 73 LEU A C 1
ATOM 596 O O . LEU A 1 73 ? 7.982 7.503 -2.384 1.00 97.50 73 LEU A O 1
ATOM 600 N N . ASP A 1 74 ? 9.572 8.658 -3.483 1.00 97.12 74 ASP A N 1
ATOM 601 C CA . ASP A 1 74 ? 10.229 9.218 -2.299 1.00 97.12 74 ASP A CA 1
ATOM 602 C C . ASP A 1 74 ? 9.291 10.143 -1.518 1.00 97.12 74 ASP A C 1
ATOM 604 O O . ASP A 1 74 ? 9.206 10.055 -0.294 1.00 97.12 74 ASP A O 1
ATOM 608 N N . ALA A 1 75 ? 8.516 10.977 -2.218 1.00 96.81 75 ALA A N 1
ATOM 609 C CA . ALA A 1 75 ? 7.492 11.801 -1.587 1.00 96.81 75 ALA A CA 1
ATOM 610 C C . ALA A 1 75 ? 6.419 10.939 -0.901 1.00 96.81 75 ALA A C 1
ATOM 612 O O . ALA A 1 75 ? 6.043 11.225 0.234 1.00 96.81 75 ALA A O 1
ATOM 613 N N . CYS A 1 76 ? 5.968 9.856 -1.542 1.00 96.38 76 CYS A N 1
ATOM 614 C CA . CYS A 1 76 ? 5.021 8.916 -0.939 1.00 96.38 76 CYS A CA 1
ATOM 615 C C . CYS A 1 76 ? 5.596 8.225 0.308 1.00 96.38 76 CYS A C 1
ATOM 617 O O . CYS A 1 76 ? 4.876 8.069 1.290 1.00 96.38 76 CYS A O 1
ATOM 619 N N . ASP A 1 77 ? 6.875 7.842 0.282 1.00 94.69 77 ASP A N 1
ATOM 620 C CA . ASP A 1 77 ? 7.566 7.217 1.419 1.00 94.69 77 ASP A CA 1
ATOM 621 C C . ASP A 1 77 ? 7.790 8.177 2.590 1.00 94.69 77 ASP A C 1
ATOM 623 O O . ASP A 1 77 ? 7.919 7.736 3.731 1.00 94.69 77 ASP A O 1
ATOM 627 N N . SER A 1 78 ? 7.812 9.484 2.325 1.00 95.44 78 SER A N 1
ATOM 628 C CA . SER A 1 78 ? 7.963 10.510 3.360 1.00 95.44 78 SER A CA 1
ATOM 629 C C . SER A 1 78 ? 6.669 10.849 4.110 1.00 95.44 78 SER A C 1
ATOM 631 O O . SER A 1 78 ? 6.736 11.522 5.139 1.00 95.44 78 SER A O 1
ATOM 633 N N . VAL A 1 79 ? 5.507 10.386 3.625 1.00 94.69 79 VAL A N 1
ATOM 634 C CA . VAL A 1 79 ? 4.206 10.651 4.259 1.00 94.69 79 VAL A CA 1
ATOM 635 C C . VAL A 1 79 ? 4.144 9.974 5.620 1.00 94.69 79 VAL A C 1
ATOM 637 O O . VAL A 1 79 ? 4.289 8.753 5.733 1.00 94.69 79 VAL A O 1
ATOM 640 N N . LYS A 1 80 ? 3.874 10.760 6.663 1.00 92.31 80 LYS A N 1
ATOM 641 C CA . LYS A 1 80 ? 3.836 10.233 8.027 1.00 92.31 80 LYS A CA 1
ATOM 642 C C . LYS A 1 80 ? 2.451 9.689 8.388 1.00 92.31 80 LYS A C 1
ATOM 644 O O . LYS A 1 80 ? 1.443 10.257 7.963 1.00 92.31 80 LYS A O 1
ATOM 649 N N . PRO A 1 81 ? 2.347 8.626 9.208 1.00 88.06 81 PRO A N 1
ATOM 650 C CA . PRO A 1 81 ? 1.053 8.082 9.622 1.00 88.06 81 PRO A CA 1
ATOM 651 C C . PRO A 1 81 ? 0.111 9.109 10.269 1.00 88.06 81 PRO A C 1
ATOM 653 O O . PRO A 1 81 ? -1.098 9.040 10.067 1.00 88.06 81 PRO A O 1
ATOM 656 N N . GLU A 1 82 ? 0.639 10.074 11.018 1.00 91.00 82 GLU A N 1
ATOM 657 C CA . GLU A 1 82 ? -0.125 11.151 11.657 1.00 91.00 82 GLU A CA 1
ATOM 658 C C . GLU A 1 82 ? -0.759 12.144 10.669 1.00 91.00 82 GLU A C 1
ATOM 660 O O . GLU A 1 82 ? -1.779 12.753 10.985 1.00 91.00 82 GLU A O 1
ATOM 665 N N . GLU A 1 83 ? -0.213 12.264 9.458 1.00 91.38 83 GLU A N 1
ATOM 666 C CA . GLU A 1 83 ? -0.765 13.096 8.379 1.00 91.38 83 GLU A CA 1
ATOM 667 C C . GLU A 1 83 ? -1.934 12.391 7.669 1.00 91.38 83 GLU A C 1
ATOM 669 O O . GLU A 1 83 ? -2.705 13.005 6.926 1.00 91.38 83 GLU A O 1
ATOM 674 N N . LEU A 1 84 ? -2.095 11.084 7.904 1.00 92.56 84 LEU A N 1
ATOM 675 C CA . LEU A 1 84 ? -3.126 10.266 7.288 1.00 92.56 84 LEU A CA 1
ATOM 676 C C . LEU A 1 84 ? -4.425 10.279 8.103 1.00 92.56 84 LEU A C 1
ATOM 678 O O . LEU A 1 84 ? -4.477 9.983 9.303 1.00 92.56 84 LEU A O 1
ATOM 682 N N . MET A 1 85 ? -5.535 10.495 7.394 1.00 93.31 85 MET A N 1
ATOM 683 C CA . MET A 1 85 ? -6.874 10.231 7.926 1.00 93.31 85 MET A CA 1
ATOM 684 C C . MET A 1 85 ? -6.987 8.779 8.412 1.00 93.31 85 MET A C 1
ATOM 686 O O . MET A 1 85 ? -6.366 7.875 7.851 1.00 93.31 85 MET A O 1
ATOM 690 N N . ALA A 1 86 ? -7.814 8.541 9.436 1.00 91.94 86 ALA A N 1
ATOM 691 C CA . ALA A 1 86 ? -7.922 7.232 10.085 1.00 91.94 86 ALA A CA 1
ATOM 692 C C . ALA A 1 86 ? -8.169 6.077 9.092 1.00 91.94 86 ALA A C 1
ATOM 694 O O . ALA A 1 86 ? -7.514 5.042 9.193 1.00 91.94 86 ALA A O 1
ATOM 695 N N . HIS A 1 87 ? -9.017 6.285 8.078 1.00 92.88 87 HIS A N 1
ATOM 696 C CA . HIS A 1 87 ? -9.327 5.268 7.067 1.00 92.88 87 HIS A CA 1
ATOM 697 C C . HIS A 1 87 ? -8.146 4.882 6.172 1.00 92.88 87 HIS A C 1
ATOM 699 O O . HIS A 1 87 ? -8.027 3.722 5.779 1.00 92.88 87 HIS A O 1
ATOM 705 N N . HIS A 1 88 ? -7.229 5.813 5.899 1.00 94.31 88 HIS A N 1
ATOM 706 C CA . HIS A 1 88 ? -5.988 5.514 5.182 1.00 94.31 88 HIS A CA 1
ATOM 707 C C . HIS A 1 88 ? -4.978 4.759 6.054 1.00 94.31 88 HIS A C 1
ATOM 709 O O . HIS A 1 88 ? -4.097 4.090 5.520 1.00 94.31 88 HIS A O 1
ATOM 715 N N . ARG A 1 89 ? -5.103 4.840 7.384 1.00 93.69 89 ARG A N 1
ATOM 716 C CA . ARG A 1 89 ? -4.261 4.082 8.316 1.00 93.69 89 ARG A CA 1
ATOM 717 C C . ARG A 1 89 ? -4.753 2.646 8.457 1.00 93.69 89 ARG A C 1
ATOM 719 O O . ARG A 1 89 ? -4.026 1.722 8.106 1.00 93.69 89 ARG A O 1
ATOM 726 N N . HIS A 1 90 ? -6.005 2.448 8.877 1.00 93.50 90 HIS A N 1
ATOM 727 C CA . HIS A 1 90 ? -6.523 1.095 9.114 1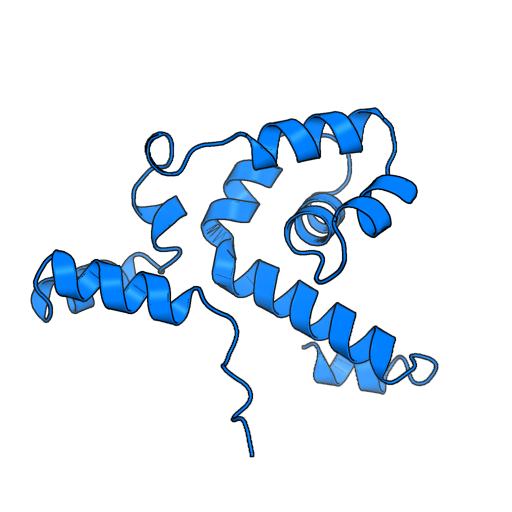.00 93.50 90 HIS A CA 1
ATOM 728 C C . HIS A 1 90 ? -6.850 0.326 7.821 1.00 93.50 90 HIS A C 1
ATOM 730 O O . HIS A 1 90 ? -6.911 -0.896 7.851 1.00 93.50 90 HIS A O 1
ATOM 736 N N . ASN A 1 91 ? -7.050 1.001 6.678 1.00 93.44 91 ASN A N 1
ATOM 737 C CA . ASN A 1 91 ? -7.327 0.375 5.370 1.00 93.44 91 ASN A CA 1
ATOM 738 C C . ASN A 1 91 ? -8.531 -0.596 5.355 1.00 93.44 91 ASN A C 1
ATOM 740 O O . ASN A 1 91 ? -8.632 -1.470 4.494 1.00 93.44 91 ASN A O 1
ATOM 744 N N . LEU A 1 92 ? -9.476 -0.411 6.281 1.00 91.50 92 LEU A N 1
ATOM 745 C CA . LEU A 1 92 ? -10.688 -1.229 6.395 1.00 91.50 92 LEU A CA 1
ATOM 746 C C . LEU A 1 92 ? -11.862 -0.545 5.682 1.00 91.50 92 LEU A C 1
ATOM 748 O O . LEU A 1 92 ? -11.958 0.683 5.731 1.00 91.50 92 LEU A O 1
ATOM 752 N N . PRO A 1 93 ? -12.776 -1.309 5.059 1.00 89.31 93 PRO A N 1
ATOM 753 C CA . PRO A 1 93 ? -14.015 -0.763 4.522 1.00 89.31 93 PRO A CA 1
ATOM 754 C C . PRO A 1 93 ? -14.883 -0.144 5.619 1.00 89.31 93 PRO A C 1
ATOM 756 O O . PRO A 1 93 ? -14.989 -0.706 6.706 1.00 89.31 93 PRO A O 1
ATOM 759 N N . GLU A 1 94 ? -15.585 0.943 5.300 1.00 86.81 94 GLU A N 1
ATOM 760 C CA . GLU A 1 94 ? -16.426 1.662 6.269 1.00 86.81 94 GLU A CA 1
ATOM 761 C C . GLU A 1 94 ? -17.477 0.759 6.932 1.00 86.81 94 GLU A C 1
ATOM 763 O O . GLU A 1 94 ? -17.678 0.814 8.143 1.00 86.81 94 GLU A O 1
ATOM 768 N N . TRP A 1 95 ? -18.076 -0.157 6.161 1.00 91.06 95 TRP A N 1
ATOM 769 C CA . TRP A 1 95 ? -19.073 -1.103 6.672 1.00 91.06 95 TRP A CA 1
ATOM 770 C C . TRP A 1 95 ? -18.530 -2.028 7.773 1.00 91.06 95 TRP A C 1
ATOM 772 O O . TRP A 1 95 ? -19.316 -2.558 8.554 1.00 91.06 95 TRP A O 1
ATOM 782 N N . LEU A 1 96 ? -17.209 -2.222 7.853 1.00 91.12 96 LEU A N 1
ATOM 783 C CA . LEU A 1 96 ? -16.554 -3.074 8.845 1.00 91.12 96 LEU A CA 1
ATOM 784 C C . LEU A 1 96 ? -16.062 -2.281 10.068 1.00 91.12 96 LEU A C 1
ATOM 786 O O . LEU A 1 96 ? -15.947 -2.841 11.156 1.00 91.12 96 LEU A O 1
ATOM 790 N N . VAL A 1 97 ? -15.807 -0.977 9.924 1.00 92.88 97 VAL A N 1
ATOM 791 C CA . VAL A 1 97 ? -15.248 -0.139 10.998 1.00 92.88 97 VAL A CA 1
ATOM 792 C C . VAL A 1 97 ? -16.216 -0.009 12.169 1.00 92.88 97 VAL A C 1
ATOM 794 O O . VAL A 1 97 ? -15.834 -0.285 13.305 1.00 92.88 97 VAL A O 1
ATOM 797 N N . ALA A 1 98 ? -17.463 0.392 11.907 1.00 90.81 98 ALA A N 1
ATOM 798 C CA . ALA A 1 98 ? -18.441 0.619 12.970 1.00 90.81 98 ALA A CA 1
ATOM 799 C C . ALA A 1 98 ? -18.749 -0.660 13.783 1.00 90.81 98 ALA A C 1
ATOM 801 O O . ALA A 1 98 ? -18.672 -0.598 15.012 1.00 90.81 98 ALA A O 1
ATOM 802 N N . PRO A 1 99 ? -18.996 -1.835 13.163 1.00 93.75 99 PRO A N 1
ATOM 803 C CA . PRO A 1 99 ? -19.182 -3.081 13.908 1.00 93.75 99 PRO A CA 1
ATOM 804 C C . PRO A 1 99 ? -17.964 -3.508 14.732 1.00 93.75 99 PRO A C 1
ATOM 806 O O . PRO A 1 99 ? -18.139 -4.062 15.816 1.00 93.75 99 PRO A O 1
ATOM 809 N N . LEU A 1 100 ? -16.740 -3.276 14.243 1.00 93.19 100 LEU A N 1
ATOM 810 C CA . LEU A 1 100 ? -15.525 -3.625 14.983 1.00 93.19 100 LEU A CA 1
ATOM 811 C C . LEU A 1 100 ? -15.307 -2.703 16.183 1.00 93.19 100 LEU A C 1
ATOM 813 O O . LEU A 1 100 ? -15.016 -3.193 17.266 1.00 93.19 100 LEU A O 1
ATOM 817 N N . LYS A 1 101 ? -15.509 -1.391 16.022 1.00 92.56 101 LYS A N 1
ATOM 818 C CA . LYS A 1 101 ? -15.416 -0.421 17.128 1.00 92.56 101 LYS A CA 1
ATOM 819 C C . LYS A 1 101 ? -16.501 -0.600 18.192 1.00 92.56 101 LYS A C 1
ATOM 821 O O . LYS A 1 101 ? -16.323 -0.160 19.317 1.00 92.56 101 LYS A O 1
ATOM 826 N N . ALA A 1 102 ? -17.631 -1.215 17.847 1.00 93.50 102 ALA A N 1
ATOM 827 C CA . ALA A 1 102 ? -18.662 -1.563 18.823 1.00 93.50 102 ALA A CA 1
ATOM 828 C C . ALA A 1 102 ? -18.284 -2.793 19.671 1.00 93.50 102 ALA A C 1
ATOM 830 O O . ALA A 1 102 ? -18.783 -2.944 20.782 1.00 93.50 102 ALA A O 1
ATOM 831 N N . GLN A 1 103 ? -17.433 -3.678 19.142 1.00 94.44 103 GLN A N 1
ATOM 832 C CA . GLN A 1 103 ? -17.017 -4.926 19.796 1.00 94.44 103 GLN A CA 1
ATOM 833 C C . GLN A 1 103 ? -15.657 -4.820 20.491 1.00 94.44 103 GLN A C 1
ATOM 835 O O . GLN A 1 103 ? -15.380 -5.582 21.414 1.00 94.44 103 GLN A O 1
ATOM 840 N N . LEU A 1 104 ? -14.804 -3.909 20.030 1.00 94.06 104 LEU A N 1
ATOM 841 C CA . LEU A 1 104 ? -13.448 -3.693 20.513 1.00 94.06 104 LEU A CA 1
ATOM 842 C C . LEU A 1 104 ? -13.332 -2.281 21.077 1.00 94.06 104 LEU A C 1
ATOM 844 O O . LEU A 1 104 ? -13.919 -1.341 20.543 1.00 94.06 104 LEU A O 1
ATOM 848 N N . ASP A 1 105 ? -12.523 -2.123 22.116 1.00 92.12 105 ASP A N 1
ATOM 849 C CA . ASP A 1 105 ? -12.061 -0.806 22.528 1.00 92.12 105 ASP A CA 1
ATOM 850 C C . ASP A 1 105 ? -11.123 -0.200 21.466 1.00 92.12 105 ASP A C 1
ATOM 852 O O . ASP A 1 105 ? -10.676 -0.864 20.525 1.00 92.12 105 ASP A O 1
ATOM 856 N N . GLU A 1 106 ? -10.832 1.095 21.585 1.00 90.81 106 GLU A N 1
ATOM 857 C CA . GLU A 1 106 ? -10.010 1.791 20.592 1.00 90.81 106 GLU A CA 1
ATOM 858 C C . GLU A 1 106 ? -8.607 1.166 20.420 1.00 90.81 106 GLU A C 1
ATOM 860 O O . GLU A 1 106 ? -8.213 0.933 19.272 1.00 90.8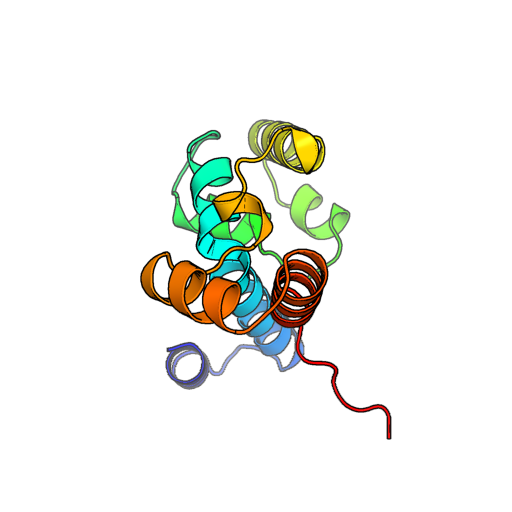1 106 GLU A O 1
ATOM 865 N N . PRO A 1 107 ? -7.875 0.794 21.490 1.00 93.00 107 PRO A N 1
ATOM 866 C CA . PRO A 1 107 ? -6.618 0.056 21.359 1.00 93.00 107 PRO A CA 1
ATOM 867 C C . PRO A 1 107 ? -6.775 -1.303 20.661 1.00 93.00 107 PRO A C 1
ATOM 869 O O . PRO A 1 107 ? -5.970 -1.636 19.786 1.00 93.00 107 PRO A O 1
ATOM 872 N N . GLY A 1 108 ? -7.814 -2.078 20.996 1.00 93.50 108 GLY A N 1
ATOM 873 C CA . GLY A 1 108 ? -8.083 -3.380 20.386 1.00 93.50 108 GLY A CA 1
ATOM 874 C C . GLY A 1 108 ? -8.410 -3.286 18.896 1.00 93.50 108 GLY A C 1
ATOM 875 O O . GLY A 1 108 ? -7.934 -4.103 18.103 1.00 93.50 108 GLY A O 1
ATOM 876 N N . PHE A 1 109 ? -9.156 -2.257 18.487 1.00 94.88 109 PHE A N 1
ATOM 877 C CA . PHE A 1 109 ? -9.437 -1.981 17.077 1.00 94.88 109 PHE A CA 1
ATOM 878 C C . PHE A 1 109 ? -8.150 -1.738 16.278 1.00 94.88 109 PHE A C 1
ATOM 880 O O . PHE A 1 109 ? -7.959 -2.345 15.221 1.00 94.88 109 PHE A O 1
ATOM 887 N N . TRP A 1 110 ? -7.258 -0.877 16.778 1.00 93.44 110 TRP A N 1
ATOM 888 C CA . TRP A 1 110 ? -6.006 -0.559 16.086 1.00 93.44 110 TRP A CA 1
ATOM 889 C C . TRP A 1 110 ? -5.051 -1.755 16.036 1.00 93.44 110 TRP A C 1
ATOM 891 O O . TRP A 1 110 ? -4.493 -2.033 14.977 1.00 93.44 110 TRP A O 1
ATOM 901 N N . ALA A 1 111 ? -4.947 -2.534 17.117 1.00 93.44 111 ALA A N 1
ATOM 902 C CA . ALA A 1 111 ? -4.152 -3.762 17.128 1.00 93.44 111 ALA A CA 1
ATOM 903 C C . ALA A 1 111 ? -4.639 -4.783 16.081 1.00 93.44 111 ALA A C 1
ATOM 905 O O . ALA A 1 111 ? -3.831 -5.420 15.396 1.00 93.44 111 ALA A O 1
ATOM 906 N N . LEU A 1 112 ? -5.960 -4.926 15.920 1.00 92.00 112 LEU A N 1
ATOM 907 C CA . LEU A 1 112 ? -6.538 -5.781 14.885 1.00 92.00 112 LEU A CA 1
ATOM 908 C C . LEU A 1 112 ? -6.249 -5.237 13.480 1.00 92.00 112 LEU A C 1
ATOM 910 O O . LEU A 1 112 ? -5.820 -5.999 12.612 1.00 92.00 112 LEU A O 1
ATOM 914 N N . ALA A 1 113 ? -6.464 -3.939 13.257 1.00 92.38 113 ALA A N 1
ATOM 915 C CA . ALA A 1 113 ? -6.202 -3.300 11.971 1.00 92.38 113 ALA A CA 1
ATOM 916 C C . ALA A 1 113 ? -4.739 -3.484 11.533 1.00 92.38 113 ALA A C 1
ATOM 918 O O . ALA A 1 113 ? -4.482 -3.880 10.395 1.00 92.38 113 ALA A O 1
ATOM 919 N N . ASP A 1 114 ? -3.790 -3.294 12.451 1.00 90.94 114 ASP A N 1
ATOM 920 C CA . ASP A 1 114 ? -2.364 -3.487 12.186 1.00 90.94 114 ASP A CA 1
ATOM 921 C C . ASP A 1 114 ? -2.034 -4.945 11.857 1.00 90.94 114 ASP A C 1
ATOM 923 O O . ASP A 1 114 ? -1.291 -5.212 10.911 1.00 90.94 114 ASP A O 1
ATOM 927 N N . SER A 1 115 ? -2.624 -5.904 12.579 1.00 90.12 115 SER A N 1
ATOM 928 C CA . SER A 1 115 ? -2.471 -7.337 12.294 1.00 90.12 115 SER A CA 1
ATOM 929 C C . SER A 1 115 ? -2.970 -7.699 10.889 1.00 90.12 115 SER A C 1
ATOM 931 O O . SER A 1 115 ? -2.277 -8.385 10.137 1.00 90.12 115 SER A O 1
ATOM 933 N N . MET A 1 116 ? -4.134 -7.175 10.488 1.00 87.25 116 MET A N 1
ATOM 934 C CA . MET A 1 116 ? -4.695 -7.382 9.147 1.00 87.25 116 MET A CA 1
ATOM 935 C C . MET A 1 116 ? -3.871 -6.706 8.042 1.00 87.25 116 MET A C 1
ATOM 937 O O . MET A 1 116 ? -3.898 -7.156 6.894 1.00 87.25 116 MET A O 1
ATOM 941 N N . ALA A 1 117 ? -3.137 -5.639 8.373 1.00 85.75 117 ALA A N 1
ATOM 942 C CA . ALA A 1 117 ? -2.264 -4.912 7.457 1.00 85.75 117 ALA A CA 1
ATOM 943 C C . ALA A 1 117 ? -0.907 -5.605 7.211 1.00 85.75 117 ALA A C 1
ATOM 945 O O . ALA A 1 117 ? -0.196 -5.240 6.265 1.00 85.75 117 ALA A O 1
ATOM 946 N N . GLN A 1 118 ? -0.562 -6.633 7.989 1.00 84.31 118 GLN A N 1
ATOM 947 C CA . GLN A 1 118 ? 0.636 -7.444 7.774 1.00 84.31 118 GLN A CA 1
ATOM 948 C C . GLN A 1 118 ? 0.413 -8.517 6.690 1.00 84.31 118 GLN A C 1
ATOM 950 O O . GLN A 1 118 ? -0.708 -8.998 6.493 1.00 84.31 118 GLN A O 1
ATOM 955 N N . PRO A 1 119 ? 1.465 -8.920 5.953 1.00 78.88 119 PRO A N 1
ATOM 956 C CA . PRO A 1 119 ? 1.410 -10.139 5.155 1.00 78.88 119 PRO A CA 1
ATOM 957 C C . PRO A 1 119 ? 1.124 -11.350 6.052 1.00 78.88 119 PRO A C 1
ATOM 959 O O . PRO A 1 119 ? 1.469 -11.355 7.237 1.00 78.88 119 PRO A O 1
ATOM 962 N N . ALA A 1 120 ? 0.484 -12.378 5.488 1.00 70.19 120 ALA A N 1
ATOM 963 C CA . ALA A 1 120 ? 0.246 -13.615 6.218 1.00 70.19 120 ALA A CA 1
ATOM 964 C C . ALA A 1 120 ? 1.600 -14.170 6.673 1.00 70.19 120 ALA A C 1
ATOM 966 O O . ALA A 1 120 ? 2.501 -14.358 5.857 1.00 70.19 120 ALA A O 1
ATOM 967 N N . ARG A 1 121 ? 1.763 -14.381 7.982 1.00 58.62 121 ARG A N 1
ATOM 968 C CA . ARG A 1 121 ? 2.974 -15.002 8.517 1.00 58.62 121 ARG A CA 1
ATOM 969 C C . ARG A 1 121 ? 3.017 -16.432 7.994 1.00 58.62 121 ARG A C 1
ATOM 971 O O . ARG A 1 121 ? 2.251 -17.274 8.453 1.00 58.62 121 ARG A O 1
ATOM 978 N N . GLU A 1 122 ? 3.886 -16.692 7.028 1.00 47.59 122 GLU A N 1
ATOM 979 C CA . GLU A 1 122 ? 4.233 -18.052 6.640 1.00 47.59 122 GLU A CA 1
ATOM 980 C C . GLU A 1 122 ? 4.862 -18.701 7.878 1.00 47.59 122 GLU A C 1
ATOM 982 O O . GLU A 1 122 ? 5.833 -18.189 8.445 1.00 47.59 122 GLU A O 1
ATOM 987 N N . GLY A 1 123 ? 4.192 -19.725 8.410 1.00 38.16 123 GLY A N 1
ATOM 988 C CA . GLY A 1 123 ? 4.602 -20.381 9.640 1.00 38.16 123 GLY A CA 1
ATOM 989 C C . GLY A 1 123 ? 6.043 -20.851 9.508 1.00 38.16 123 GLY A C 1
ATOM 990 O O . GLY A 1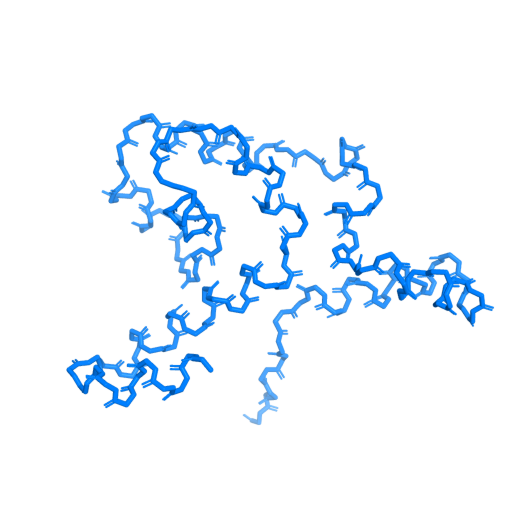 123 ? 6.350 -21.659 8.637 1.00 38.16 123 GLY A O 1
ATOM 991 N N . ARG A 1 124 ? 6.919 -20.343 10.379 1.00 39.62 124 ARG A N 1
ATOM 992 C CA . ARG A 1 124 ? 8.196 -20.993 10.671 1.00 39.62 124 ARG A CA 1
ATOM 993 C C . ARG A 1 124 ? 7.878 -22.420 11.127 1.00 39.62 124 ARG A C 1
ATOM 995 O O . ARG A 1 124 ? 7.337 -22.588 12.219 1.00 39.62 124 ARG A O 1
ATOM 1002 N N . MET A 1 125 ? 8.178 -23.393 10.275 1.00 35.97 125 MET A N 1
ATOM 1003 C CA . MET A 1 125 ? 8.524 -24.757 10.670 1.00 35.97 125 MET A CA 1
ATOM 1004 C C . MET A 1 125 ? 10.037 -24.893 10.573 1.00 35.97 125 MET A C 1
ATOM 1006 O O . MET A 1 125 ? 10.600 -24.350 9.595 1.00 35.97 125 MET A O 1
#

pLDDT: mean 89.44, std 11.02, range [35.97, 97.81]

Organism: NCBI:txid1076179

Secondary structure (DSSP, 8-state):
-HHHHHHH-TT--HHHHHHHHHHHHHHHHTHHHHHHHTTSSSS-HHHHHHHHH--S-HHHHHHTS-HHHHHHHHHHHT--GGGS-HHHHH---HHHHHHHHHHS-HHHHHHHHHHHHSPP-----

Foldseek 3Di:
DLVVVCVVVVVDDPVRSVQVVQLVVLCLLQVVQQQVLLVDADDDSVVSSSLQSGDDDVVVSVVVDDPRSVVSSVVSVPDDPVNDDPCSQLVDDPVVLVVLCVVDPPVRSNVVSVVSSDDDPPDDD